Protein AF-A0A1M6CE70-F1 (afdb_monomer_lite)

Sequence (108 aa):
MKFMVENPEYLKFMFLSDDKSSINIEEDKIGENNNTAFNVFKESADEYLKEINMNEDLFVEKILIMWSLVHGISVLIAKKSISHDENYLNMVEKMIYDTLKGMEVTRL

InterPro domains:
  IPR025996 HTH-type transcriptional regulator MT1864/Rv1816-like, C-terminal domain [PF13305] (2-96)
  IPR036271 Tetracyclin repressor-like, C-terminal domain superfamily [SSF48498] (2-103)

Organism: NCBI:txid1121302

Structure (mmCIF, N/CA/C/O backbone):
data_AF-A0A1M6CE70-F1
#
_entry.id   AF-A0A1M6CE70-F1
#
loop_
_atom_site.group_PDB
_atom_site.id
_atom_site.type_symbol
_atom_site.label_atom_id
_atom_site.label_alt_id
_atom_site.label_comp_id
_atom_site.label_asym_id
_atom_site.label_entity_id
_atom_site.label_seq_id
_atom_site.pdbx_PDB_ins_code
_atom_site.Cartn_x
_atom_site.Cartn_y
_atom_site.Cartn_z
_atom_site.occupancy
_atom_site.B_iso_or_equiv
_atom_site.auth_seq_id
_atom_site.auth_comp_id
_atom_site.auth_asym_id
_atom_site.auth_atom_id
_atom_site.pdbx_PDB_model_num
ATOM 1 N N . MET A 1 1 ? 4.094 4.547 -5.443 1.00 80.56 1 MET A N 1
ATOM 2 C CA . MET A 1 1 ? 4.293 3.480 -6.456 1.00 80.56 1 MET A CA 1
ATOM 3 C C . MET A 1 1 ? 5.238 3.878 -7.586 1.00 80.56 1 MET A C 1
ATOM 5 O O . MET A 1 1 ? 6.293 3.270 -7.670 1.00 80.56 1 MET A O 1
ATOM 9 N N . LYS A 1 2 ? 4.892 4.852 -8.452 1.00 86.94 2 LYS A N 1
ATOM 10 C CA . LYS A 1 2 ? 5.657 5.178 -9.679 1.00 86.94 2 LYS A CA 1
ATOM 11 C C . LYS A 1 2 ? 7.168 5.296 -9.450 1.00 86.94 2 LYS A C 1
ATOM 13 O O . LYS A 1 2 ? 7.933 4.603 -10.103 1.00 86.94 2 LYS A O 1
ATOM 18 N N . PHE A 1 3 ? 7.562 6.054 -8.429 1.00 84.75 3 PHE A N 1
ATOM 19 C CA . PHE A 1 3 ? 8.959 6.189 -8.021 1.00 84.75 3 PHE A CA 1
ATOM 20 C C . PHE A 1 3 ? 9.662 4.843 -7.759 1.00 84.75 3 PHE A C 1
ATOM 22 O O . PHE A 1 3 ? 10.768 4.639 -8.240 1.00 84.75 3 PHE A O 1
ATOM 29 N N . MET A 1 4 ? 9.023 3.908 -7.046 1.00 84.19 4 MET A N 1
ATOM 30 C CA . MET A 1 4 ? 9.592 2.583 -6.750 1.00 84.19 4 MET A CA 1
ATOM 31 C C . MET A 1 4 ? 9.726 1.703 -7.999 1.00 84.19 4 MET A C 1
ATOM 33 O O . MET A 1 4 ? 10.668 0.926 -8.101 1.00 84.19 4 MET A O 1
ATOM 37 N N . VAL A 1 5 ? 8.788 1.825 -8.942 1.00 86.75 5 VAL A N 1
ATOM 38 C CA . VAL A 1 5 ? 8.827 1.106 -10.226 1.00 86.75 5 VAL A CA 1
ATOM 39 C C . VAL A 1 5 ? 9.965 1.624 -11.106 1.00 86.75 5 VAL A C 1
ATOM 41 O O . VAL A 1 5 ? 10.694 0.833 -11.697 1.00 86.75 5 VAL A O 1
ATOM 44 N N . GLU A 1 6 ? 10.139 2.944 -11.163 1.00 86.81 6 GLU A N 1
ATOM 45 C CA . GLU A 1 6 ? 11.198 3.601 -11.940 1.00 86.81 6 GLU A CA 1
ATOM 46 C C . GLU A 1 6 ? 12.584 3.459 -11.289 1.00 86.81 6 GLU A C 1
ATOM 48 O O . GLU A 1 6 ? 13.598 3.549 -11.976 1.00 86.81 6 GLU A O 1
ATOM 53 N N . ASN A 1 7 ? 12.636 3.188 -9.979 1.00 88.69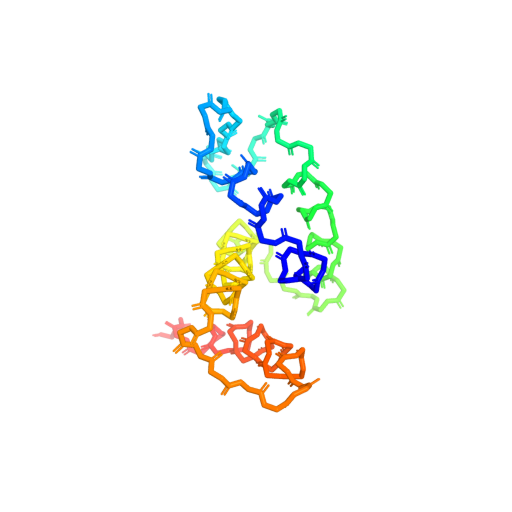 7 ASN A N 1
ATOM 54 C CA . ASN A 1 7 ? 13.865 3.044 -9.195 1.00 88.69 7 ASN A CA 1
ATOM 55 C C . ASN A 1 7 ? 13.888 1.693 -8.446 1.00 88.69 7 ASN A C 1
ATOM 57 O O . ASN A 1 7 ? 13.792 1.658 -7.215 1.00 88.69 7 ASN A O 1
ATOM 61 N N . PRO A 1 8 ? 14.034 0.560 -9.159 1.00 84.06 8 PRO A N 1
ATOM 62 C CA . PRO A 1 8 ? 13.917 -0.781 -8.579 1.00 84.06 8 PRO A CA 1
ATOM 63 C C . PRO A 1 8 ? 14.980 -1.101 -7.516 1.00 84.06 8 PRO A C 1
ATOM 65 O O . PRO A 1 8 ? 14.711 -1.873 -6.597 1.00 84.06 8 PRO A O 1
ATOM 68 N N . GLU A 1 9 ? 16.166 -0.491 -7.583 1.00 84.25 9 GLU A N 1
ATOM 69 C CA . GLU A 1 9 ? 17.190 -0.637 -6.536 1.00 84.25 9 GLU A CA 1
ATOM 70 C C . GLU A 1 9 ? 16.758 0.014 -5.217 1.00 84.25 9 GLU A C 1
ATOM 72 O O . GLU A 1 9 ? 17.051 -0.508 -4.145 1.00 84.25 9 GLU A O 1
ATOM 77 N N . TYR A 1 10 ? 15.992 1.107 -5.277 1.00 81.00 10 TYR A N 1
ATOM 78 C CA . TYR A 1 10 ? 15.439 1.741 -4.084 1.00 81.00 10 TYR A CA 1
ATOM 79 C C . TYR A 1 10 ? 14.304 0.912 -3.481 1.00 81.00 10 TYR A C 1
ATOM 81 O O . TYR A 1 10 ? 14.224 0.767 -2.266 1.00 81.00 10 TYR A O 1
ATOM 89 N N . LEU A 1 11 ? 13.471 0.296 -4.328 1.00 80.94 11 LEU A N 1
ATOM 90 C CA . LEU A 1 11 ? 12.495 -0.704 -3.895 1.00 80.94 11 LEU A CA 1
ATOM 91 C C . LEU A 1 11 ? 13.203 -1.879 -3.196 1.00 80.94 11 LEU A C 1
ATOM 93 O O . LEU A 1 11 ? 12.824 -2.281 -2.101 1.00 80.94 11 LEU A O 1
ATOM 97 N N . LYS A 1 12 ? 14.277 -2.410 -3.787 1.00 78.50 12 LYS A N 1
ATOM 98 C CA . LYS A 1 12 ? 15.069 -3.480 -3.170 1.00 78.50 12 LYS A CA 1
ATOM 99 C C . LYS A 1 12 ? 15.662 -3.040 -1.830 1.00 78.50 12 LYS A C 1
ATOM 101 O O . LYS A 1 12 ? 15.597 -3.801 -0.872 1.00 78.50 12 LYS A O 1
ATOM 106 N N . PHE A 1 13 ? 16.195 -1.824 -1.748 1.00 78.31 13 PHE A N 1
ATOM 107 C CA . PHE A 1 13 ? 16.709 -1.264 -0.504 1.00 78.31 13 PHE A CA 1
ATOM 108 C C . PHE A 1 13 ? 15.605 -1.142 0.552 1.00 78.31 13 PHE A C 1
ATOM 110 O O . PHE A 1 13 ? 15.743 -1.715 1.619 1.00 78.31 13 PHE A O 1
ATOM 117 N N . MET A 1 14 ? 14.476 -0.498 0.262 1.00 71.69 14 MET A N 1
ATOM 118 C CA . MET A 1 14 ? 13.412 -0.299 1.255 1.00 71.69 14 MET A CA 1
ATOM 119 C C . MET A 1 14 ? 12.788 -1.593 1.795 1.00 71.69 14 MET A C 1
ATOM 121 O O . MET A 1 14 ? 12.359 -1.606 2.943 1.00 71.69 14 MET A O 1
ATOM 125 N N . PHE A 1 15 ? 12.699 -2.659 0.988 1.00 69.44 15 PHE A N 1
ATOM 126 C CA . PHE A 1 15 ? 11.904 -3.849 1.345 1.00 69.44 15 PHE A CA 1
ATOM 127 C C . PHE A 1 15 ? 12.703 -5.133 1.547 1.00 69.44 15 PHE A C 1
ATOM 129 O O . PHE A 1 15 ? 12.167 -6.094 2.091 1.00 69.44 15 PHE A O 1
ATOM 136 N N . LEU A 1 16 ? 13.947 -5.192 1.070 1.00 69.50 16 LEU A N 1
ATOM 137 C CA . LEU A 1 16 ? 14.785 -6.394 1.136 1.00 69.50 16 LEU A CA 1
ATOM 138 C C . LEU A 1 16 ? 16.130 -6.144 1.827 1.00 69.50 16 LEU A C 1
ATOM 140 O O . LEU A 1 16 ? 16.956 -7.055 1.861 1.00 69.50 16 LEU A O 1
ATOM 144 N N . SER A 1 17 ? 16.379 -4.935 2.337 1.00 67.06 17 SER A N 1
ATOM 145 C CA . SER A 1 17 ? 17.527 -4.691 3.213 1.00 67.06 17 SER A CA 1
ATOM 146 C C . SER A 1 17 ? 17.188 -5.050 4.662 1.00 67.06 17 SER A C 1
ATOM 148 O O . SER A 1 17 ? 16.017 -5.127 5.029 1.00 67.06 17 SER A O 1
ATOM 150 N N . ASP A 1 18 ? 18.215 -5.259 5.489 1.00 63.09 18 ASP A N 1
ATOM 151 C CA . ASP A 1 18 ? 18.098 -5.590 6.921 1.00 63.09 18 ASP A CA 1
ATOM 152 C C . ASP A 1 18 ? 17.544 -4.430 7.781 1.00 63.09 18 ASP A C 1
ATOM 154 O O . ASP A 1 18 ? 17.782 -4.370 8.993 1.00 63.09 18 ASP A O 1
ATOM 158 N N . ASP A 1 19 ? 16.844 -3.472 7.169 1.00 63.19 19 ASP A N 1
ATOM 159 C CA . ASP A 1 19 ? 16.279 -2.332 7.867 1.00 63.19 19 ASP A CA 1
ATOM 160 C C . ASP A 1 19 ? 15.175 -2.813 8.818 1.00 63.19 19 ASP A C 1
ATOM 162 O O . ASP A 1 19 ? 14.163 -3.391 8.418 1.00 63.19 19 ASP A O 1
ATOM 166 N N . LYS A 1 20 ? 15.385 -2.600 10.119 1.00 59.97 20 LYS A N 1
ATOM 167 C CA . LYS A 1 20 ? 14.545 -3.122 11.213 1.00 59.97 20 LYS A CA 1
ATOM 168 C C . LYS A 1 20 ? 13.263 -2.309 11.404 1.00 59.97 20 LYS A C 1
ATOM 170 O O . LYS A 1 20 ? 12.767 -2.184 12.528 1.00 59.97 20 LYS A O 1
ATOM 175 N N . SER A 1 21 ? 12.760 -1.695 10.339 1.00 67.12 21 SER A N 1
ATOM 176 C CA . SER A 1 21 ? 11.568 -0.868 10.413 1.00 67.12 21 SER A CA 1
ATOM 177 C C . SER A 1 21 ? 10.331 -1.770 10.426 1.00 67.12 21 SER A C 1
ATOM 179 O O . SER A 1 21 ? 9.897 -2.309 9.412 1.00 67.12 21 SER A O 1
ATOM 181 N N . SER A 1 22 ? 9.818 -2.023 11.629 1.00 75.38 22 SER A N 1
ATOM 182 C CA . SER A 1 22 ? 8.675 -2.909 11.856 1.00 75.38 22 SER A CA 1
ATOM 183 C C . SER A 1 22 ? 7.397 -2.091 11.980 1.00 75.38 22 SER A C 1
ATOM 185 O O . SER A 1 22 ? 7.389 -1.017 12.577 1.00 75.38 22 SER A O 1
ATOM 187 N N . ILE A 1 23 ? 6.314 -2.600 11.395 1.00 82.25 23 ILE A N 1
ATOM 188 C CA . ILE A 1 23 ? 4.971 -2.056 11.585 1.00 82.25 23 ILE A CA 1
ATOM 189 C C . ILE A 1 23 ? 4.348 -2.836 12.740 1.00 82.25 23 ILE A C 1
ATOM 191 O O . ILE A 1 23 ? 4.086 -4.031 12.604 1.00 82.25 23 ILE A O 1
ATOM 195 N N . ASN A 1 24 ? 4.136 -2.168 13.873 1.00 83.56 24 ASN A N 1
ATOM 196 C CA . ASN A 1 24 ? 3.492 -2.764 15.039 1.00 83.56 24 ASN A CA 1
ATOM 197 C C . ASN A 1 24 ? 1.979 -2.568 14.946 1.00 83.56 24 ASN A C 1
ATOM 199 O O . ASN A 1 24 ? 1.505 -1.454 14.709 1.00 83.56 24 ASN A O 1
ATOM 203 N N . ILE A 1 25 ? 1.231 -3.653 15.131 1.00 83.44 25 ILE A N 1
ATOM 204 C CA . ILE A 1 25 ? -0.231 -3.648 15.146 1.00 83.44 25 ILE A CA 1
ATOM 205 C C . ILE A 1 25 ? -0.663 -4.186 16.507 1.00 83.44 25 ILE A C 1
ATOM 207 O O . ILE A 1 25 ? -0.372 -5.336 16.833 1.00 83.44 25 ILE A O 1
ATOM 211 N N . GLU A 1 26 ? -1.339 -3.355 17.292 1.00 80.81 26 GLU A N 1
ATOM 212 C CA . GLU A 1 26 ? -1.852 -3.696 18.620 1.00 80.81 26 GLU A CA 1
ATOM 213 C C . GLU A 1 26 ? -3.328 -3.308 18.689 1.00 80.81 26 GLU A C 1
ATOM 215 O O . GLU A 1 26 ? -3.664 -2.168 18.385 1.00 80.81 26 GLU A O 1
ATOM 220 N N . GLU A 1 27 ? -4.200 -4.249 19.069 1.00 74.00 27 GLU A N 1
ATOM 221 C CA . GLU A 1 27 ? -5.634 -4.001 19.327 1.00 74.00 27 GLU A CA 1
ATOM 222 C C . GLU A 1 27 ? -6.320 -3.133 18.251 1.00 74.00 27 GLU A C 1
ATOM 224 O O . GLU A 1 27 ? -6.900 -2.089 18.547 1.00 74.00 27 GLU A O 1
ATOM 229 N N . ASP A 1 28 ? -6.201 -3.545 16.985 1.00 75.44 28 ASP A N 1
ATOM 230 C CA . ASP A 1 28 ? -6.766 -2.844 15.821 1.00 75.44 28 ASP A CA 1
ATOM 231 C C . ASP A 1 28 ? -6.264 -1.404 15.641 1.00 75.44 28 ASP A C 1
ATOM 233 O O . ASP A 1 28 ? -6.925 -0.556 15.041 1.00 75.44 28 ASP A O 1
ATOM 237 N N . LYS A 1 29 ? -5.047 -1.123 16.115 1.00 82.75 29 LYS A N 1
ATOM 238 C CA . LYS A 1 29 ? -4.340 0.135 15.884 1.00 82.75 29 LYS A CA 1
ATOM 239 C C . LYS A 1 29 ? -2.956 -0.123 15.328 1.00 82.75 29 LYS A C 1
ATOM 241 O O . LYS A 1 29 ? -2.234 -1.026 15.744 1.00 82.75 29 LYS A O 1
ATOM 246 N N . ILE A 1 30 ? -2.571 0.725 14.385 1.00 84.75 30 ILE A N 1
ATOM 247 C CA . ILE A 1 30 ? -1.189 0.816 13.932 1.00 84.75 30 ILE A CA 1
ATOM 248 C C . ILE A 1 30 ? -0.453 1.697 14.939 1.00 84.75 30 ILE A C 1
ATOM 250 O O . ILE A 1 30 ? -0.737 2.894 15.037 1.00 84.75 30 ILE A O 1
ATOM 254 N N . GLY A 1 31 ? 0.453 1.087 15.701 1.00 78.75 31 GLY A N 1
ATOM 255 C CA . GLY A 1 31 ? 1.267 1.775 16.695 1.00 78.75 31 GLY A CA 1
ATOM 256 C C . GLY A 1 31 ? 2.320 2.687 16.066 1.00 78.75 31 GLY A C 1
ATOM 257 O O . GLY A 1 31 ? 2.520 2.717 14.844 1.00 78.75 31 GLY A O 1
ATOM 258 N N . GLU A 1 32 ? 3.031 3.421 16.922 1.00 73.31 32 GLU A N 1
ATOM 259 C CA . GLU A 1 32 ? 4.205 4.171 16.489 1.00 73.31 32 GLU A CA 1
ATOM 260 C C . GLU A 1 32 ? 5.219 3.217 15.852 1.00 73.31 32 GLU A C 1
ATOM 262 O O . GLU A 1 32 ? 5.579 2.174 16.404 1.00 73.31 32 GLU A O 1
ATOM 267 N N . ASN A 1 33 ? 5.668 3.578 14.656 1.00 75.50 33 ASN A N 1
ATOM 268 C CA . ASN A 1 33 ? 6.674 2.832 13.928 1.00 75.50 33 ASN A CA 1
ATOM 269 C C . ASN A 1 33 ? 7.753 3.794 13.428 1.00 75.50 33 ASN A C 1
ATOM 271 O O . ASN A 1 33 ? 7.504 4.959 13.117 1.00 75.50 33 ASN A O 1
ATOM 275 N N . ASN A 1 34 ? 8.976 3.285 13.350 1.00 73.75 34 ASN A N 1
ATOM 276 C CA . ASN A 1 34 ? 10.140 3.997 12.830 1.00 73.75 34 ASN A CA 1
ATOM 277 C C . ASN A 1 34 ? 10.218 3.959 11.292 1.00 73.75 34 ASN A C 1
ATOM 279 O O . ASN A 1 34 ? 11.208 4.418 10.722 1.00 73.75 34 ASN A O 1
ATOM 283 N N . ASN A 1 35 ? 9.204 3.415 10.612 1.00 77.62 35 ASN A N 1
ATOM 284 C CA . ASN A 1 35 ? 9.157 3.356 9.160 1.00 77.62 35 ASN A CA 1
ATOM 285 C C . ASN A 1 35 ? 8.585 4.670 8.606 1.00 77.62 35 ASN A C 1
ATOM 287 O O . ASN A 1 35 ? 7.377 4.857 8.470 1.00 77.62 35 ASN A O 1
ATOM 291 N N . THR A 1 36 ? 9.475 5.599 8.263 1.00 80.19 36 THR A N 1
ATOM 292 C CA . THR A 1 36 ? 9.094 6.935 7.780 1.00 80.19 36 THR A CA 1
ATOM 293 C C . THR A 1 36 ? 8.248 6.895 6.506 1.00 80.19 36 THR A C 1
ATOM 295 O O . THR A 1 36 ? 7.325 7.693 6.367 1.00 80.19 36 THR A O 1
ATOM 298 N N . ALA A 1 37 ? 8.507 5.949 5.598 1.00 82.19 37 ALA A N 1
ATOM 299 C CA . ALA A 1 37 ? 7.734 5.800 4.367 1.00 82.19 37 ALA A CA 1
ATOM 300 C C . ALA A 1 37 ? 6.313 5.293 4.640 1.00 82.19 37 ALA A C 1
ATOM 302 O O . ALA A 1 37 ? 5.352 5.794 4.053 1.00 82.19 37 ALA A O 1
ATOM 303 N N . PHE A 1 38 ? 6.177 4.326 5.548 1.00 86.12 38 PHE A N 1
ATOM 304 C CA . PHE A 1 38 ? 4.876 3.815 5.953 1.00 86.12 38 PHE A CA 1
ATOM 305 C C . PHE A 1 38 ? 4.070 4.858 6.732 1.00 86.12 38 PHE A C 1
ATOM 307 O O . PHE A 1 38 ? 2.877 4.969 6.488 1.00 86.12 38 PHE A O 1
ATOM 314 N N . ASN A 1 39 ? 4.693 5.673 7.591 1.00 87.94 39 ASN A N 1
ATOM 315 C CA . ASN A 1 39 ? 3.990 6.747 8.306 1.00 87.94 39 ASN A CA 1
ATOM 316 C C . ASN A 1 39 ? 3.371 7.776 7.352 1.00 87.94 39 ASN A C 1
ATOM 318 O O . ASN A 1 39 ? 2.183 8.063 7.465 1.00 87.94 39 ASN A O 1
ATOM 322 N N . VAL A 1 40 ? 4.132 8.254 6.361 1.00 88.94 40 VAL A N 1
ATOM 323 C CA . VAL A 1 40 ? 3.614 9.189 5.343 1.00 88.94 40 VAL A CA 1
ATOM 324 C C . VAL A 1 40 ? 2.453 8.569 4.563 1.00 88.94 40 VAL A C 1
ATOM 326 O O . VAL A 1 40 ? 1.438 9.217 4.304 1.00 88.94 40 VAL A O 1
ATOM 329 N N . PHE A 1 41 ? 2.586 7.293 4.192 1.00 89.94 41 PHE A N 1
ATOM 330 C CA . PHE A 1 41 ? 1.513 6.568 3.523 1.00 89.94 41 PHE A CA 1
ATOM 331 C C . PHE A 1 41 ? 0.274 6.421 4.412 1.00 89.94 41 PHE A C 1
ATOM 333 O O . PHE A 1 41 ? -0.834 6.679 3.951 1.00 89.94 41 PHE A O 1
ATOM 340 N N . LYS A 1 42 ? 0.462 6.019 5.672 1.00 92.31 42 LYS A N 1
ATOM 341 C CA . LYS A 1 42 ? -0.600 5.819 6.656 1.00 92.31 42 LYS A CA 1
ATOM 342 C C . LYS A 1 42 ? -1.387 7.106 6.867 1.00 92.31 42 LYS A C 1
ATOM 344 O O . LYS A 1 42 ? -2.604 7.049 6.817 1.00 92.31 42 LYS A O 1
ATOM 349 N N . GLU A 1 43 ? -0.717 8.242 7.053 1.00 92.81 43 GLU A N 1
ATOM 350 C CA . GLU A 1 43 ? -1.375 9.547 7.212 1.00 92.81 43 GLU A CA 1
ATOM 351 C C . GLU A 1 43 ? -2.261 9.878 6.006 1.00 92.81 43 GLU A C 1
ATOM 353 O O . GLU A 1 43 ? -3.439 10.187 6.168 1.00 92.81 43 GLU A O 1
ATOM 358 N N . SER A 1 44 ? -1.733 9.701 4.791 1.00 92.50 44 SER A N 1
ATOM 359 C CA . SER A 1 44 ? -2.498 9.937 3.557 1.00 92.50 44 SER A CA 1
ATOM 360 C C . SER A 1 44 ? -3.685 8.973 3.418 1.00 92.50 44 SER A C 1
ATOM 362 O O . SER A 1 44 ? -4.760 9.345 2.952 1.00 92.50 44 SER A O 1
ATOM 364 N N . ALA A 1 45 ? -3.493 7.711 3.806 1.00 93.06 45 ALA A N 1
ATOM 365 C CA . ALA A 1 45 ? -4.529 6.690 3.762 1.00 93.06 45 ALA A CA 1
ATOM 366 C C . ALA A 1 45 ? -5.626 6.942 4.809 1.00 93.06 45 ALA A C 1
ATOM 368 O O . ALA A 1 45 ? -6.803 6.799 4.491 1.00 93.06 45 ALA A O 1
ATOM 369 N N . ASP A 1 46 ? -5.254 7.352 6.023 1.00 93.81 46 ASP A N 1
ATOM 370 C CA . ASP A 1 46 ? -6.179 7.745 7.088 1.00 93.81 46 ASP A CA 1
ATOM 371 C C . ASP A 1 46 ? -7.063 8.919 6.641 1.00 93.81 46 ASP A C 1
ATOM 373 O O . ASP A 1 46 ? -8.277 8.887 6.837 1.00 93.81 46 ASP A O 1
ATOM 377 N N . GLU A 1 47 ? -6.471 9.953 6.032 1.00 95.06 47 GLU A N 1
ATOM 378 C CA . GLU A 1 47 ? -7.208 11.101 5.491 1.00 95.06 47 GLU A CA 1
ATOM 379 C C . GLU A 1 47 ? -8.205 10.665 4.414 1.00 95.06 47 GLU A C 1
ATOM 381 O O . GLU A 1 47 ? -9.397 10.958 4.517 1.00 95.06 47 GLU A O 1
ATOM 386 N N . TYR A 1 48 ? -7.750 9.880 3.438 1.00 92.44 48 TYR A N 1
ATOM 387 C CA . TYR A 1 48 ? -8.601 9.392 2.358 1.00 92.44 48 TYR A CA 1
ATOM 388 C C . TYR A 1 48 ? -9.770 8.525 2.857 1.00 92.44 48 TYR A C 1
ATOM 390 O O . TYR A 1 48 ? -10.908 8.698 2.419 1.00 92.44 48 TYR A O 1
ATOM 398 N N . LEU A 1 49 ? -9.522 7.604 3.798 1.00 93.31 49 LEU A N 1
ATOM 399 C CA . LEU A 1 49 ? -10.566 6.737 4.356 1.00 93.31 49 LEU A CA 1
ATOM 400 C C . LEU A 1 49 ? -11.632 7.536 5.128 1.00 93.31 49 LEU A C 1
ATOM 402 O O . LEU A 1 49 ? -12.816 7.192 5.067 1.00 93.31 49 LEU A O 1
ATOM 406 N N . LYS A 1 50 ? -11.239 8.631 5.795 1.00 94.19 50 LYS A N 1
ATOM 407 C CA . LYS A 1 50 ? -12.178 9.572 6.432 1.00 94.19 50 LYS A CA 1
ATOM 408 C C . LYS A 1 50 ? -13.003 10.335 5.403 1.00 94.19 50 LYS A C 1
ATOM 410 O O . LYS A 1 50 ? -14.213 10.451 5.576 1.00 94.19 50 LYS A O 1
ATOM 415 N N . GLU A 1 51 ? -12.384 10.822 4.328 1.00 93.81 51 GLU A N 1
ATOM 416 C CA . GLU A 1 51 ? -13.083 11.555 3.262 1.00 93.81 51 GLU A CA 1
ATOM 417 C C . GLU A 1 51 ? -14.195 10.724 2.609 1.00 93.81 51 GLU A C 1
ATOM 419 O O . GLU A 1 51 ? -15.256 11.255 2.274 1.00 93.81 51 GLU A O 1
ATOM 424 N N . ILE A 1 52 ? -13.989 9.411 2.476 1.00 90.44 52 ILE A N 1
ATOM 425 C CA . ILE A 1 52 ? -15.001 8.493 1.937 1.00 90.44 52 ILE A CA 1
ATOM 426 C C . ILE A 1 52 ? -15.982 7.958 2.997 1.00 90.44 52 ILE A C 1
ATOM 428 O O . ILE A 1 52 ? -16.813 7.115 2.669 1.00 90.44 52 ILE A O 1
ATOM 432 N N . ASN A 1 53 ? -15.925 8.452 4.242 1.00 91.75 53 ASN A N 1
ATOM 433 C CA . ASN A 1 53 ? -16.741 8.011 5.383 1.00 91.75 53 ASN A CA 1
ATOM 434 C C . ASN A 1 53 ? -16.669 6.494 5.653 1.00 91.75 53 ASN A C 1
ATOM 436 O O . ASN A 1 53 ? -17.677 5.866 5.984 1.00 91.75 53 ASN A O 1
ATOM 440 N N . MET A 1 54 ? -15.489 5.887 5.498 1.00 91.00 54 MET A N 1
ATOM 441 C CA . MET A 1 54 ? -15.294 4.472 5.820 1.00 91.00 54 MET A CA 1
ATOM 442 C C . MET A 1 54 ? -15.429 4.236 7.334 1.00 91.00 54 MET A C 1
ATOM 444 O O . MET A 1 54 ? -15.070 5.098 8.134 1.00 91.00 54 MET A O 1
ATOM 448 N N . ASN A 1 55 ? -15.914 3.057 7.742 1.00 90.94 55 ASN A N 1
ATOM 449 C CA . ASN A 1 55 ? -15.916 2.667 9.155 1.00 90.94 55 ASN A CA 1
ATOM 450 C C . ASN A 1 55 ? -14.473 2.623 9.700 1.00 90.94 55 ASN A C 1
ATOM 452 O O . ASN A 1 55 ? -13.644 1.877 9.173 1.00 90.94 55 ASN A O 1
ATOM 456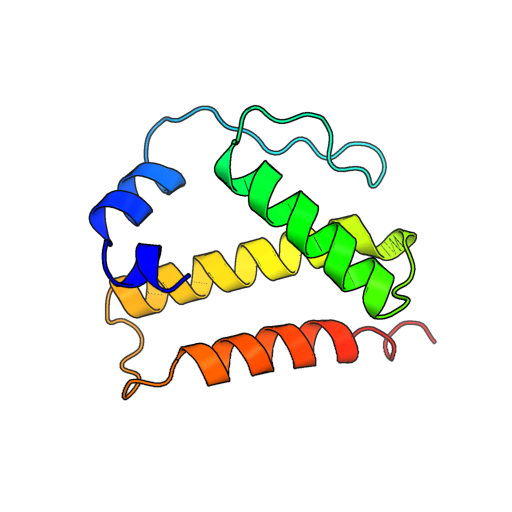 N N . GLU A 1 56 ? -14.207 3.384 10.767 1.00 90.88 56 GLU A N 1
ATOM 457 C CA . GLU A 1 56 ? -12.911 3.452 11.456 1.00 90.88 56 GLU A CA 1
ATOM 458 C C . GLU A 1 56 ? -12.414 2.082 11.940 1.00 90.88 56 GLU A C 1
ATOM 460 O O . GLU A 1 56 ? -11.215 1.817 11.863 1.00 90.88 56 GLU A O 1
ATOM 465 N N . ASP A 1 57 ? -13.318 1.162 12.302 1.00 89.88 57 ASP A N 1
ATOM 466 C CA . ASP A 1 57 ? -12.970 -0.215 12.696 1.00 89.88 57 ASP A CA 1
ATOM 467 C C . ASP A 1 57 ? -12.253 -0.994 11.578 1.00 89.88 57 ASP A C 1
ATOM 469 O O . ASP A 1 57 ? -11.630 -2.027 11.816 1.00 89.88 57 ASP A O 1
ATOM 473 N N . LEU A 1 58 ? -12.367 -0.534 10.328 1.00 90.19 58 LEU A N 1
ATOM 474 C CA . LEU A 1 58 ? -11.737 -1.161 9.169 1.00 90.19 58 LEU A CA 1
ATOM 475 C C . LEU A 1 58 ? -10.419 -0.490 8.774 1.00 90.19 58 LEU A C 1
ATOM 477 O O . LEU A 1 58 ? -9.743 -0.996 7.880 1.00 90.19 58 LEU A O 1
ATOM 481 N N . PHE A 1 59 ? -10.033 0.630 9.392 1.00 91.94 59 PHE A N 1
ATOM 482 C CA . PHE A 1 59 ? -8.919 1.447 8.901 1.00 91.94 59 PHE A CA 1
ATOM 483 C C . PHE A 1 59 ? -7.610 0.675 8.863 1.00 91.94 59 PHE A C 1
ATOM 485 O O . PHE A 1 59 ? -6.951 0.653 7.826 1.00 91.94 59 PHE A O 1
ATOM 492 N N . VAL A 1 60 ? -7.256 -0.015 9.949 1.00 92.06 60 VAL A N 1
ATOM 493 C CA . VAL A 1 60 ? -6.016 -0.801 9.998 1.00 92.06 60 VAL A CA 1
ATOM 494 C C . VAL A 1 60 ? -5.991 -1.857 8.902 1.00 92.06 60 VAL A C 1
ATOM 496 O O . VAL A 1 60 ? -5.018 -1.940 8.154 1.00 92.06 60 VAL A O 1
ATOM 499 N N . GLU A 1 61 ? -7.081 -2.607 8.741 1.00 91.12 61 GLU A N 1
ATOM 500 C CA . GLU A 1 61 ? -7.210 -3.599 7.675 1.00 91.12 61 GLU A CA 1
ATOM 501 C C . GLU A 1 61 ? -7.031 -2.950 6.291 1.00 91.12 61 GLU A C 1
ATOM 503 O O . GLU A 1 61 ? -6.226 -3.418 5.483 1.00 91.12 61 GLU A O 1
ATOM 508 N N . LYS A 1 62 ? -7.721 -1.835 6.013 1.00 91.81 62 LYS A N 1
ATOM 509 C CA . LYS A 1 62 ? -7.657 -1.166 4.704 1.00 91.81 62 LYS A CA 1
ATOM 510 C C . LYS A 1 62 ? -6.288 -0.572 4.415 1.00 91.81 62 LYS A C 1
ATOM 512 O O . LYS A 1 62 ? -5.799 -0.719 3.297 1.00 91.81 62 LYS A O 1
ATOM 517 N N . ILE A 1 63 ? -5.648 0.048 5.398 1.00 93.19 63 ILE A N 1
ATOM 518 C CA . ILE A 1 63 ? -4.307 0.624 5.255 1.00 93.19 63 ILE A CA 1
ATOM 519 C C . ILE A 1 63 ? -3.303 -0.475 4.920 1.00 93.19 63 ILE A C 1
ATOM 521 O O . ILE A 1 63 ? -2.539 -0.327 3.967 1.00 93.19 63 ILE A O 1
ATOM 525 N N . LEU A 1 64 ? -3.340 -1.605 5.631 1.00 91.31 64 LEU A N 1
ATOM 526 C CA . LEU A 1 64 ? -2.446 -2.730 5.355 1.00 91.31 64 LEU A CA 1
ATOM 527 C C . LEU A 1 64 ? -2.699 -3.342 3.979 1.00 91.31 64 LEU A C 1
ATOM 529 O O . LEU A 1 64 ? -1.741 -3.679 3.282 1.00 91.31 64 LEU A O 1
ATOM 533 N N . ILE A 1 65 ? -3.960 -3.458 3.558 1.00 92.31 65 ILE A N 1
ATOM 534 C CA . ILE A 1 65 ? -4.295 -3.967 2.226 1.00 92.31 65 ILE A CA 1
ATOM 535 C C . ILE A 1 65 ? -3.785 -3.016 1.138 1.00 92.31 65 ILE A C 1
ATOM 537 O O . ILE A 1 65 ? -3.113 -3.465 0.210 1.00 92.31 65 ILE A O 1
ATOM 541 N N . MET A 1 66 ? -4.056 -1.713 1.253 1.00 92.62 66 MET A N 1
ATOM 542 C CA . MET A 1 66 ? -3.590 -0.716 0.285 1.00 92.62 66 MET A CA 1
ATOM 543 C C . MET A 1 66 ? -2.059 -0.690 0.211 1.00 92.62 66 MET A C 1
ATOM 545 O O . MET A 1 66 ? -1.498 -0.709 -0.886 1.00 92.62 66 MET A O 1
ATOM 549 N N . TRP A 1 67 ? -1.383 -0.721 1.365 1.00 90.62 67 TRP A N 1
ATOM 550 C CA . TRP A 1 67 ? 0.074 -0.812 1.453 1.00 90.62 67 TRP A CA 1
ATOM 551 C C . TRP A 1 67 ? 0.590 -2.061 0.732 1.00 90.62 67 TRP A C 1
ATOM 553 O O . TRP A 1 67 ? 1.402 -1.970 -0.192 1.00 90.62 67 TRP A O 1
ATOM 563 N N . SER A 1 68 ? 0.052 -3.232 1.080 1.00 90.56 68 SER A N 1
ATOM 564 C CA . SER A 1 68 ? 0.449 -4.519 0.498 1.00 90.56 68 SER A CA 1
ATOM 565 C C . SER A 1 68 ? 0.232 -4.564 -1.015 1.00 90.56 68 SER A C 1
ATOM 567 O O . SER A 1 68 ? 1.115 -5.009 -1.749 1.00 90.56 68 SER A O 1
ATOM 569 N N . LEU A 1 69 ? -0.911 -4.070 -1.499 1.00 92.31 69 LEU A N 1
ATOM 570 C CA . LEU A 1 69 ? -1.245 -4.020 -2.922 1.00 92.31 69 LEU A CA 1
ATOM 571 C C . LEU A 1 69 ? -0.256 -3.139 -3.690 1.00 92.31 69 LEU A C 1
ATOM 573 O O . LEU A 1 69 ? 0.303 -3.562 -4.706 1.00 92.31 69 LEU A O 1
ATOM 5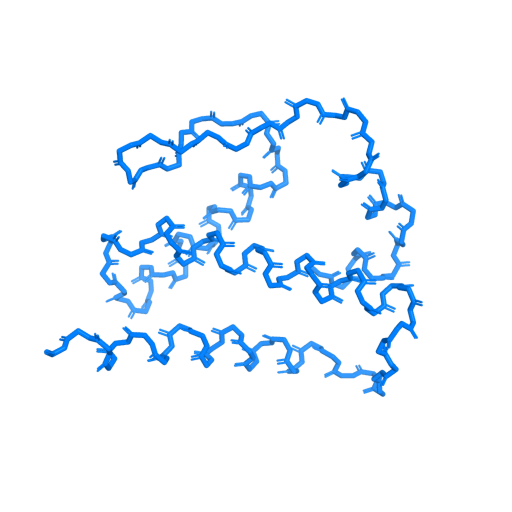77 N N . VAL A 1 70 ? 0.002 -1.929 -3.184 1.00 89.19 70 VAL A N 1
ATOM 578 C CA . VAL A 1 70 ? 0.931 -0.987 -3.812 1.00 89.19 70 VAL A CA 1
ATOM 579 C C . VAL A 1 70 ? 2.337 -1.578 -3.891 1.00 89.19 70 VAL A C 1
ATOM 581 O O . VAL A 1 70 ? 2.980 -1.475 -4.940 1.00 89.19 70 VAL A O 1
ATOM 584 N N . HIS A 1 71 ? 2.817 -2.235 -2.836 1.00 87.81 71 HIS A N 1
ATOM 585 C CA . HIS A 1 71 ? 4.134 -2.871 -2.852 1.00 87.81 71 HIS A CA 1
ATOM 586 C C . HIS A 1 71 ? 4.193 -4.093 -3.758 1.00 87.81 71 HIS A C 1
ATOM 588 O O . HIS A 1 71 ? 5.104 -4.186 -4.585 1.00 87.81 71 HIS A O 1
ATOM 594 N N . GLY A 1 72 ? 3.211 -4.990 -3.665 1.00 89.00 72 GLY A N 1
ATOM 595 C CA . GLY A 1 72 ? 3.148 -6.197 -4.485 1.00 89.00 72 GLY A CA 1
ATOM 596 C C . GLY A 1 72 ? 3.179 -5.868 -5.975 1.00 89.00 72 GLY A C 1
ATOM 597 O O . GLY A 1 72 ? 4.031 -6.374 -6.707 1.00 89.00 72 GLY A O 1
ATOM 598 N N . ILE A 1 73 ? 2.327 -4.941 -6.421 1.00 90.06 73 ILE A N 1
ATOM 599 C CA . ILE A 1 73 ? 2.302 -4.519 -7.825 1.00 90.06 73 ILE A CA 1
ATOM 600 C C . ILE A 1 73 ? 3.593 -3.787 -8.219 1.00 90.06 73 ILE A C 1
ATOM 602 O O . ILE A 1 73 ? 4.120 -4.043 -9.303 1.00 90.06 73 ILE A O 1
ATOM 606 N N . SER A 1 74 ? 4.158 -2.946 -7.342 1.00 87.94 74 SER A N 1
ATOM 607 C CA . SER A 1 74 ? 5.445 -2.281 -7.617 1.00 87.94 74 SER A CA 1
ATOM 608 C C . SER A 1 74 ? 6.548 -3.299 -7.919 1.00 87.94 74 SER A C 1
ATOM 610 O O . SER A 1 74 ? 7.281 -3.129 -8.890 1.00 87.94 74 SER A O 1
ATOM 612 N N . VAL A 1 75 ? 6.637 -4.382 -7.137 1.00 88.06 75 VAL A N 1
ATOM 613 C CA . VAL A 1 75 ? 7.617 -5.463 -7.344 1.00 88.06 75 VAL A CA 1
ATOM 614 C C . VAL A 1 75 ? 7.380 -6.188 -8.666 1.00 88.06 75 VAL A C 1
ATOM 616 O O . VAL A 1 75 ? 8.336 -6.430 -9.406 1.00 88.06 75 VAL A O 1
ATOM 619 N N . LEU A 1 76 ? 6.128 -6.531 -8.977 1.00 89.38 76 LEU A N 1
ATOM 620 C CA . LEU A 1 76 ? 5.788 -7.264 -10.199 1.00 89.38 76 LEU A CA 1
ATOM 621 C C . LEU A 1 76 ? 6.125 -6.464 -11.465 1.00 89.38 76 LEU A C 1
ATOM 623 O O . LEU A 1 76 ? 6.660 -7.032 -12.418 1.00 89.38 76 LEU A O 1
ATOM 627 N N . ILE A 1 77 ? 5.871 -5.153 -11.461 1.00 88.19 77 ILE A N 1
ATOM 628 C CA . ILE A 1 77 ? 6.202 -4.272 -12.588 1.00 88.19 77 ILE A CA 1
ATOM 629 C C . ILE A 1 77 ? 7.714 -4.028 -12.657 1.00 88.19 77 ILE A C 1
ATOM 631 O O . ILE A 1 77 ? 8.308 -4.181 -13.722 1.00 88.19 77 ILE A O 1
ATOM 635 N N . ALA A 1 78 ? 8.361 -3.713 -11.530 1.00 85.31 78 ALA A N 1
ATOM 636 C CA . ALA A 1 78 ? 9.805 -3.464 -11.465 1.00 85.31 78 ALA A CA 1
ATOM 637 C C . ALA A 1 78 ? 10.630 -4.660 -11.971 1.00 85.31 78 ALA A C 1
ATOM 639 O O . ALA A 1 78 ? 11.635 -4.488 -12.661 1.00 85.31 78 ALA A O 1
ATOM 640 N N . LYS A 1 79 ? 10.183 -5.888 -11.676 1.00 85.25 79 LYS A N 1
ATOM 641 C CA . LYS A 1 79 ? 10.802 -7.124 -12.177 1.00 85.25 79 LYS A CA 1
ATOM 642 C C .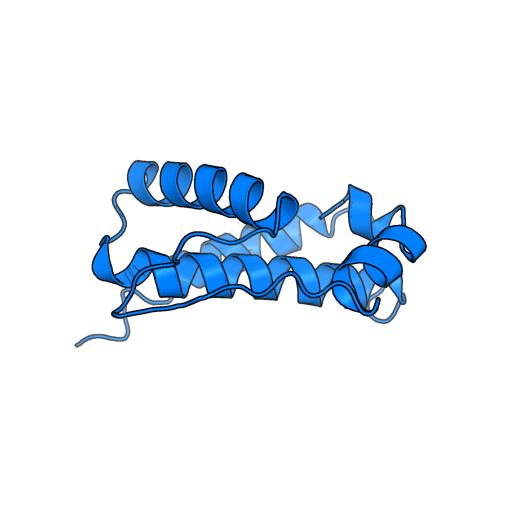 LYS A 1 79 ? 10.411 -7.487 -13.610 1.00 85.25 79 LYS A C 1
ATOM 644 O O . LYS A 1 79 ? 10.871 -8.512 -14.107 1.00 85.25 79 LYS A O 1
ATOM 649 N N . LYS A 1 80 ? 9.582 -6.674 -14.275 1.00 85.62 80 LYS A N 1
ATOM 650 C CA . LYS A 1 80 ? 8.995 -6.957 -15.595 1.00 85.62 80 LYS A CA 1
ATOM 651 C C . LYS A 1 80 ? 8.238 -8.294 -15.636 1.00 85.62 80 LYS A C 1
ATOM 653 O O . LYS A 1 80 ? 8.084 -8.881 -16.702 1.00 85.62 80 LYS A O 1
ATOM 658 N N . SER A 1 81 ? 7.756 -8.771 -14.484 1.00 84.69 81 SER A N 1
ATOM 659 C CA . SER A 1 81 ? 6.918 -9.974 -14.377 1.00 84.69 81 SER A CA 1
ATOM 660 C C . SER A 1 81 ? 5.508 -9.726 -14.909 1.00 84.69 81 SER A C 1
ATOM 662 O O . SER A 1 81 ? 4.838 -10.657 -15.341 1.00 84.69 81 SER A O 1
ATOM 664 N N . ILE A 1 82 ? 5.065 -8.467 -14.882 1.00 82.31 82 ILE A N 1
ATOM 665 C CA . ILE A 1 82 ? 3.885 -7.977 -15.590 1.00 82.31 82 ILE A CA 1
ATOM 666 C C . ILE A 1 82 ? 4.370 -6.889 -16.545 1.00 82.31 82 ILE A C 1
ATOM 668 O O . ILE A 1 82 ? 4.904 -5.868 -16.113 1.00 82.31 8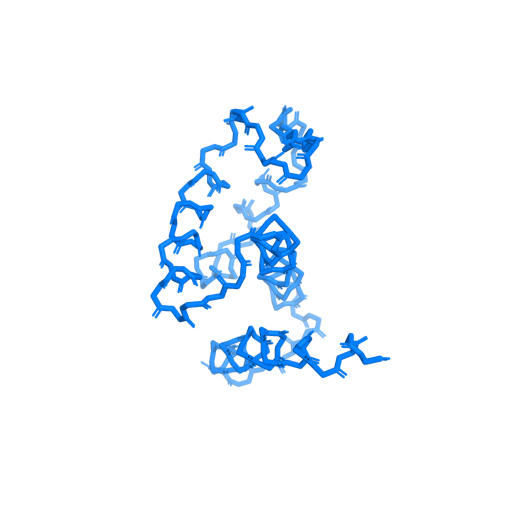2 ILE A O 1
ATOM 672 N N . SER A 1 83 ? 4.197 -7.113 -17.844 1.00 69.62 83 SER A N 1
ATOM 673 C CA . SER A 1 83 ? 4.346 -6.077 -18.862 1.00 69.62 83 SER A CA 1
ATOM 674 C C . SER A 1 83 ? 3.012 -5.353 -19.000 1.00 69.62 83 SER A C 1
ATOM 676 O O . SER A 1 83 ? 2.017 -5.974 -19.373 1.00 69.62 83 SER A O 1
ATOM 678 N N . HIS A 1 84 ? 2.979 -4.062 -18.694 1.00 66.44 84 HIS A N 1
ATOM 679 C CA . HIS A 1 84 ? 1.797 -3.238 -18.910 1.00 66.44 84 HIS A CA 1
ATOM 680 C C . HIS A 1 84 ? 2.200 -2.022 -19.734 1.00 66.44 84 HIS A C 1
ATOM 682 O O . HIS A 1 84 ? 3.132 -1.312 -19.352 1.00 66.44 84 HIS A O 1
ATOM 688 N N . ASP A 1 85 ? 1.498 -1.783 -20.841 1.00 62.06 85 ASP A N 1
ATOM 689 C CA . ASP A 1 85 ? 1.655 -0.562 -21.630 1.00 62.06 85 ASP A CA 1
ATOM 690 C C . ASP A 1 85 ? 1.256 0.621 -20.751 1.00 62.06 85 ASP A C 1
ATOM 692 O O . ASP A 1 85 ? 0.096 0.705 -20.352 1.00 62.06 85 ASP A O 1
ATOM 696 N N . GLU A 1 86 ? 2.262 1.420 -20.375 1.00 61.56 86 GLU A N 1
ATOM 697 C CA . GLU A 1 86 ? 2.330 2.797 -19.835 1.00 61.56 86 GLU A CA 1
ATOM 698 C C . GLU A 1 86 ? 1.282 3.310 -18.818 1.00 61.56 86 GLU A C 1
ATOM 700 O O . GLU A 1 86 ? 1.440 4.399 -18.272 1.00 61.56 86 GLU A O 1
ATOM 705 N N . ASN A 1 87 ? 0.260 2.536 -18.464 1.00 77.19 87 ASN A N 1
ATOM 706 C CA . ASN A 1 87 ? -0.884 2.960 -17.667 1.00 77.19 87 ASN A CA 1
ATOM 707 C C . ASN A 1 87 ? -1.242 1.961 -16.555 1.00 77.19 87 ASN A C 1
ATOM 709 O O . ASN A 1 87 ? -2.405 1.6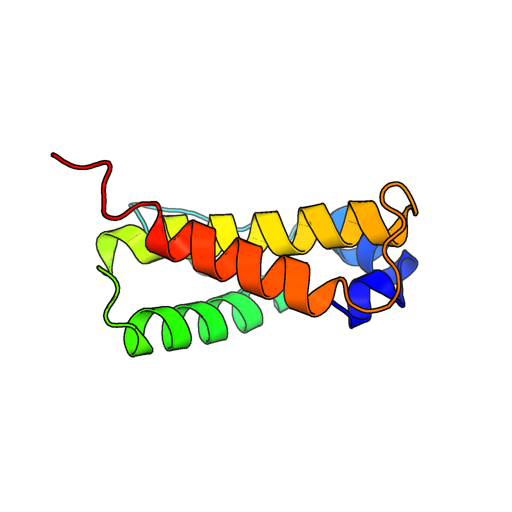95 -16.248 1.00 77.19 87 ASN A O 1
ATOM 713 N N . TYR A 1 88 ? -0.216 1.399 -15.919 1.00 84.44 88 TYR A N 1
ATOM 714 C CA . TYR A 1 88 ? -0.388 0.583 -14.717 1.00 84.44 88 TYR A CA 1
ATOM 715 C C . TYR A 1 88 ? -0.956 1.390 -13.536 1.00 84.44 88 TYR A C 1
ATOM 717 O O . TYR A 1 88 ? -1.504 0.803 -12.607 1.00 84.44 88 TYR A O 1
ATOM 725 N N . LEU A 1 89 ? -0.842 2.725 -13.561 1.00 87.00 89 LEU A N 1
ATOM 726 C CA . LEU A 1 89 ? -1.395 3.594 -12.521 1.00 87.00 89 LEU A CA 1
ATOM 727 C C . LEU A 1 89 ? -2.921 3.516 -12.479 1.00 87.00 89 LEU A C 1
ATOM 729 O O . LEU A 1 89 ? -3.460 3.257 -11.408 1.00 87.00 89 LEU A O 1
ATOM 733 N N . ASN A 1 90 ? -3.601 3.614 -13.626 1.00 87.75 90 ASN A N 1
ATOM 734 C CA . ASN A 1 90 ? -5.059 3.477 -13.674 1.00 87.75 90 ASN A CA 1
ATOM 735 C C . ASN A 1 90 ? -5.513 2.075 -13.242 1.00 87.75 90 ASN A C 1
ATOM 737 O O . ASN A 1 90 ? -6.544 1.922 -12.591 1.00 87.75 90 ASN A O 1
ATOM 741 N N . MET A 1 91 ? -4.741 1.038 -13.589 1.00 87.75 91 MET A N 1
ATOM 742 C CA . MET A 1 91 ? -5.018 -0.328 -13.137 1.00 87.75 91 MET A CA 1
ATOM 743 C C . MET A 1 91 ? -4.956 -0.425 -11.607 1.00 87.75 91 MET A C 1
ATOM 745 O O . MET A 1 91 ? -5.853 -0.994 -10.991 1.00 87.75 91 MET A O 1
ATOM 749 N N . VAL A 1 92 ? -3.915 0.136 -10.992 1.00 89.31 92 VAL A N 1
ATOM 750 C CA . VAL A 1 92 ? -3.714 0.095 -9.537 1.00 89.31 92 VAL A CA 1
ATOM 751 C C . VAL A 1 92 ? -4.745 0.940 -8.805 1.00 89.31 92 VAL A C 1
ATOM 753 O O . VAL A 1 92 ? -5.281 0.488 -7.799 1.00 89.31 92 VAL A O 1
ATOM 756 N N . GLU A 1 93 ? -5.062 2.126 -9.319 1.00 88.81 93 GLU A N 1
ATOM 757 C CA . GLU A 1 93 ? -6.132 2.971 -8.788 1.00 88.81 93 GLU A CA 1
ATOM 758 C C . GLU A 1 93 ? -7.464 2.217 -8.775 1.00 88.81 93 GLU A C 1
ATOM 760 O O . GLU A 1 93 ? -8.126 2.144 -7.740 1.00 88.81 93 GLU A O 1
ATOM 765 N N . LYS A 1 94 ? -7.808 1.556 -9.887 1.00 89.06 94 LYS A N 1
ATOM 766 C CA . LYS A 1 94 ? -8.999 0.710 -9.962 1.00 89.06 94 LYS A CA 1
ATOM 767 C C . LYS A 1 94 ? -8.952 -0.444 -8.956 1.00 89.06 94 LYS A C 1
ATOM 769 O O . LYS A 1 94 ? -9.948 -0.695 -8.291 1.00 89.06 94 LYS A O 1
ATOM 774 N N . MET A 1 95 ? -7.815 -1.128 -8.809 1.00 90.62 95 MET A N 1
ATOM 775 C CA . MET A 1 95 ? -7.670 -2.212 -7.828 1.00 90.62 95 MET A CA 1
ATOM 776 C C . MET A 1 95 ? -7.870 -1.720 -6.392 1.00 90.62 95 MET A C 1
ATOM 778 O O . MET A 1 95 ? -8.557 -2.387 -5.623 1.00 90.62 95 MET A O 1
ATOM 782 N N . ILE A 1 96 ? -7.304 -0.564 -6.028 1.00 90.31 96 ILE A N 1
ATOM 783 C CA . ILE A 1 96 ? -7.515 0.059 -4.713 1.00 90.31 96 ILE A CA 1
ATOM 784 C C . ILE A 1 96 ? -9.002 0.364 -4.528 1.00 90.31 96 ILE A C 1
ATOM 786 O O . ILE A 1 96 ? -9.594 -0.050 -3.536 1.00 90.31 96 ILE A O 1
ATOM 790 N N . TYR A 1 97 ? -9.627 1.013 -5.508 1.00 88.81 97 TYR A N 1
ATOM 791 C CA . TYR A 1 97 ? -11.042 1.362 -5.458 1.00 88.81 97 TYR A CA 1
ATOM 792 C C . TYR A 1 97 ? -11.960 0.141 -5.294 1.00 88.81 97 TYR A C 1
ATOM 794 O O . TYR A 1 97 ? -12.811 0.113 -4.403 1.00 88.81 97 TYR A O 1
ATOM 802 N N . ASP A 1 98 ? -11.763 -0.890 -6.118 1.00 88.88 98 ASP A N 1
ATOM 803 C CA . ASP A 1 98 ? -12.545 -2.129 -6.084 1.00 88.88 98 ASP A CA 1
ATOM 804 C C . ASP A 1 98 ? -12.344 -2.871 -4.755 1.00 88.88 98 ASP A C 1
ATOM 806 O O . ASP A 1 98 ? -13.293 -3.415 -4.193 1.00 88.88 98 ASP A O 1
ATOM 810 N N . THR A 1 99 ? -11.124 -2.839 -4.213 1.00 86.38 99 THR A N 1
ATOM 811 C CA . THR A 1 99 ? -10.797 -3.411 -2.902 1.00 86.38 99 THR A CA 1
ATOM 812 C C . THR A 1 99 ? -11.560 -2.702 -1.787 1.00 86.38 99 THR A C 1
ATOM 814 O O . THR A 1 99 ? -12.143 -3.358 -0.927 1.00 86.38 99 THR A O 1
ATOM 817 N N . LEU A 1 100 ? -11.611 -1.370 -1.805 1.00 85.56 100 LEU A N 1
ATOM 818 C CA . LEU A 1 100 ? -12.317 -0.600 -0.781 1.00 85.56 100 LEU A CA 1
ATOM 819 C C . LEU A 1 100 ? -13.840 -0.774 -0.867 1.00 85.56 100 LEU A C 1
ATOM 821 O O . LEU A 1 100 ? -14.492 -0.872 0.169 1.00 85.56 100 LEU A O 1
ATOM 825 N N . LYS A 1 101 ? -14.406 -0.895 -2.076 1.00 79.38 101 LYS A N 1
ATOM 826 C CA . LYS A 1 101 ? -15.847 -1.126 -2.284 1.00 79.38 101 LYS A CA 1
ATOM 827 C C . LYS A 1 101 ? -16.309 -2.559 -2.042 1.00 79.38 101 LYS A C 1
ATOM 829 O O . LYS A 1 101 ? -17.400 -2.777 -1.522 1.00 79.38 101 LYS A O 1
ATOM 834 N N . GLY A 1 102 ? -15.519 -3.546 -2.454 1.00 63.97 102 GLY A N 1
ATOM 835 C CA . GLY A 1 102 ? -15.923 -4.955 -2.463 1.00 63.97 102 GLY A CA 1
ATOM 836 C C . GLY A 1 102 ? -16.147 -5.563 -1.077 1.00 63.97 102 GLY A C 1
ATOM 837 O O . GLY A 1 102 ? -16.680 -6.663 -0.978 1.00 63.97 102 GLY A O 1
ATOM 838 N N . MET A 1 103 ? -15.765 -4.863 -0.006 1.00 55.03 103 MET A N 1
ATOM 839 C CA . MET A 1 103 ? -15.785 -5.389 1.360 1.00 55.03 103 MET A CA 1
ATOM 840 C C . MET A 1 103 ? -16.924 -4.854 2.241 1.00 55.03 103 MET A C 1
ATOM 842 O O . MET A 1 103 ? -17.047 -5.303 3.377 1.00 55.03 103 MET A O 1
ATOM 846 N N . GLU A 1 104 ? -17.798 -3.978 1.729 1.00 50.41 104 GLU A N 1
ATOM 847 C CA . GLU A 1 104 ? -19.055 -3.625 2.418 1.00 50.41 104 GLU A CA 1
ATOM 848 C C . GLU A 1 104 ? -20.112 -4.744 2.330 1.00 50.41 104 GLU A C 1
ATOM 850 O O . GLU A 1 104 ? -21.013 -4.818 3.159 1.00 50.41 104 GLU A O 1
ATOM 855 N N . VAL A 1 105 ? -19.998 -5.651 1.351 1.00 46.25 105 VAL A N 1
ATOM 856 C CA . VAL A 1 105 ? -21.049 -6.636 1.022 1.00 46.25 105 VAL A CA 1
ATOM 857 C C . VAL A 1 105 ? -20.909 -7.956 1.800 1.00 46.25 105 VAL A C 1
ATOM 859 O O . VAL A 1 105 ? -21.848 -8.745 1.853 1.00 46.25 105 VAL A O 1
ATOM 862 N N . THR A 1 106 ? -19.768 -8.210 2.447 1.00 44.50 106 THR A N 1
ATOM 863 C CA . THR A 1 106 ? -19.458 -9.528 3.048 1.00 44.50 106 THR A CA 1
ATOM 864 C C . THR A 1 106 ? -19.775 -9.625 4.548 1.00 44.50 106 THR A C 1
ATOM 866 O O . THR A 1 106 ? -19.440 -10.623 5.181 1.00 44.50 106 THR A O 1
ATOM 869 N N . ARG A 1 107 ? -20.427 -8.619 5.143 1.00 42.62 107 ARG A N 1
ATOM 870 C CA . ARG A 1 107 ? -20.950 -8.688 6.521 1.00 42.62 107 ARG A CA 1
ATOM 871 C C . ARG A 1 107 ? -22.481 -8.571 6.516 1.00 42.62 107 ARG A C 1
ATOM 873 O O . ARG A 1 107 ? -23.024 -7.544 6.911 1.00 42.62 107 ARG A O 1
ATOM 880 N N . LEU A 1 108 ? -23.152 -9.627 6.049 1.00 38.34 108 LEU A N 1
ATOM 881 C CA . LEU A 1 108 ? -24.568 -9.922 6.311 1.00 38.34 108 LEU A CA 1
ATOM 882 C C . LEU A 1 108 ? -24.677 -11.292 6.978 1.00 38.34 108 LEU A C 1
ATOM 884 O O . LEU A 1 108 ? -24.036 -12.234 6.460 1.00 38.34 108 LEU A O 1
#

Radius of gyration: 14.93 Å; chains: 1; bounding box: 43×22×41 Å

Foldseek 3Di:
DVVCLVVVVVLCCLPVDPPPFDFDADPQDGDDTPNPVLVVLLVVQVVVCVVVVHDSSCSSVLSVVLVCLVSVVSNCSSVVVDDDPPPVVVVSVVVSVCVSPVPVPPPD

Secondary structure (DSSP, 8-state):
-HHHHH-HHHHHHHHHS-------EETTEE---S-HHHHHHHHHHHHHHHHTT--GGGHHHHHHHHHHHHHHHHHHHHTTSS---S-HHHHHHHHHHHHHHTTSTT--

pLDDT: mean 81.91, std 12.18, range [38.34, 95.06]